Protein AF-A0A452QKY8-F1 (afdb_monomer_lite)

pLDDT: mean 95.2, std 4.71, range [61.22, 98.44]

InterPro domains:
  IPR026626 NADH dehydrogenase [ubiquinone] 1 alpha subcomplex subunit 3 [PF14987] (7-83)
  IPR026626 NADH dehydrogenase [ubiquinone] 1 alpha subcomplex subunit 3 [PTHR15221] (2-83)

Structure (mmCIF, N/CA/C/O backbone):
data_AF-A0A452QKY8-F1
#
_entry.id   AF-A0A452QKY8-F1
#
loop_
_atom_site.group_PDB
_atom_site.id
_atom_site.type_symbol
_atom_site.label_atom_id
_atom_site.label_alt_id
_atom_site.label_comp_id
_atom_site.label_asym_id
_atom_site.label_entity_id
_atom_site.label_seq_id
_atom_site.pdbx_PDB_ins_code
_atom_site.Cartn_x
_atom_site.Cartn_y
_atom_site.Cartn_z
_atom_site.occupancy
_atom_site.B_iso_or_equiv
_atom_site.auth_seq_id
_atom_site.auth_comp_id
_atom_site.auth_asym_id
_atom_site.auth_atom_id
_atom_site.pdbx_PDB_model_num
ATOM 1 N N . MET A 1 1 ? 30.066 8.014 -16.397 1.00 61.22 1 MET A N 1
ATOM 2 C CA . MET A 1 1 ? 28.660 8.434 -16.609 1.00 61.22 1 MET A CA 1
ATOM 3 C C . MET A 1 1 ? 28.301 8.627 -18.085 1.00 61.22 1 MET A C 1
ATOM 5 O O . MET A 1 1 ? 27.235 8.171 -18.468 1.00 61.22 1 MET A O 1
ATOM 9 N N . ALA A 1 2 ? 29.172 9.200 -18.931 1.00 76.50 2 ALA A N 1
ATOM 10 C CA . ALA A 1 2 ? 28.881 9.399 -20.363 1.00 76.50 2 ALA A CA 1
ATOM 11 C C . ALA A 1 2 ? 28.541 8.101 -21.133 1.00 76.50 2 ALA A C 1
ATOM 13 O O . ALA A 1 2 ? 27.564 8.076 -21.868 1.00 76.50 2 ALA A O 1
ATOM 14 N N . GLY A 1 3 ? 29.272 7.000 -20.900 1.00 90.31 3 GLY A N 1
ATOM 15 C CA . GLY A 1 3 ? 29.045 5.737 -21.622 1.00 90.31 3 GLY A CA 1
ATOM 16 C C . GLY A 1 3 ? 27.677 5.082 -21.380 1.00 90.31 3 GLY A C 1
ATOM 17 O O . GLY A 1 3 ? 27.079 4.569 -22.320 1.00 90.31 3 GLY A O 1
ATOM 18 N N . LEU A 1 4 ? 27.142 5.146 -20.153 1.00 92.06 4 LEU A N 1
ATOM 19 C CA . LEU A 1 4 ? 25.820 4.586 -19.837 1.00 92.06 4 LEU A CA 1
ATOM 20 C C . LEU A 1 4 ? 24.701 5.384 -20.517 1.00 92.06 4 LEU A C 1
ATOM 22 O O . LEU A 1 4 ? 23.781 4.800 -21.081 1.00 92.06 4 LEU A O 1
ATOM 26 N N . ALA A 1 5 ? 24.799 6.715 -20.497 1.00 93.25 5 ALA A N 1
ATOM 27 C CA . ALA A 1 5 ? 23.833 7.581 -21.164 1.00 93.25 5 ALA A CA 1
ATOM 28 C C . ALA A 1 5 ? 23.844 7.375 -22.690 1.00 93.25 5 ALA A C 1
ATOM 30 O O . ALA A 1 5 ? 22.779 7.300 -23.301 1.00 93.25 5 ALA A O 1
ATOM 31 N N . THR A 1 6 ? 25.027 7.221 -23.297 1.00 95.94 6 THR A N 1
ATOM 32 C CA . THR A 1 6 ? 25.154 6.891 -24.725 1.00 95.94 6 THR A CA 1
ATOM 33 C C . THR A 1 6 ? 24.525 5.535 -25.047 1.00 95.94 6 THR A C 1
ATOM 35 O O . THR A 1 6 ? 23.728 5.452 -25.975 1.00 95.94 6 THR A O 1
ATOM 38 N N . PHE A 1 7 ? 24.798 4.498 -24.247 1.00 95.56 7 PHE A N 1
ATOM 39 C CA . PHE A 1 7 ? 24.181 3.180 -24.424 1.00 95.56 7 PHE A CA 1
ATOM 40 C C . PHE A 1 7 ? 22.651 3.232 -24.327 1.00 95.56 7 PHE A C 1
ATOM 42 O O . PHE A 1 7 ? 21.971 2.687 -25.189 1.00 95.56 7 PHE A O 1
ATOM 49 N N . LEU A 1 8 ? 22.098 3.914 -23.316 1.00 95.62 8 LEU A N 1
ATOM 50 C CA . LEU A 1 8 ? 20.646 4.038 -23.148 1.00 95.62 8 LEU A CA 1
ATOM 51 C C . LEU A 1 8 ? 19.992 4.778 -24.321 1.00 95.62 8 LEU A C 1
ATOM 53 O O . LEU A 1 8 ? 18.920 4.377 -24.769 1.00 95.62 8 LEU A O 1
ATOM 57 N N . LYS A 1 9 ? 20.642 5.822 -24.851 1.00 95.69 9 LYS A N 1
ATOM 58 C CA . LYS A 1 9 ? 20.165 6.543 -26.040 1.00 95.69 9 LYS A CA 1
ATOM 59 C C . LYS A 1 9 ? 20.146 5.641 -27.278 1.00 95.69 9 LYS A C 1
ATOM 61 O O . LYS A 1 9 ? 19.162 5.646 -28.015 1.00 95.69 9 LYS A O 1
ATOM 66 N N . ASP A 1 10 ? 21.195 4.850 -27.482 1.00 97.44 10 ASP A N 1
ATOM 67 C CA . ASP A 1 10 ? 21.284 3.912 -28.603 1.00 97.44 10 ASP A CA 1
ATOM 68 C C . ASP A 1 10 ? 20.281 2.756 -28.474 1.00 97.44 10 ASP A C 1
ATOM 70 O O . ASP A 1 10 ? 19.629 2.396 -29.454 1.00 97.44 10 ASP A O 1
ATOM 74 N N . ALA A 1 11 ? 20.125 2.196 -27.271 1.00 97.12 11 ALA A N 1
ATOM 75 C CA . ALA A 1 11 ? 19.152 1.146 -26.978 1.00 97.12 11 ALA A CA 1
ATOM 76 C C . ALA A 1 11 ? 17.716 1.645 -27.189 1.00 97.12 11 ALA A C 1
ATOM 78 O O . 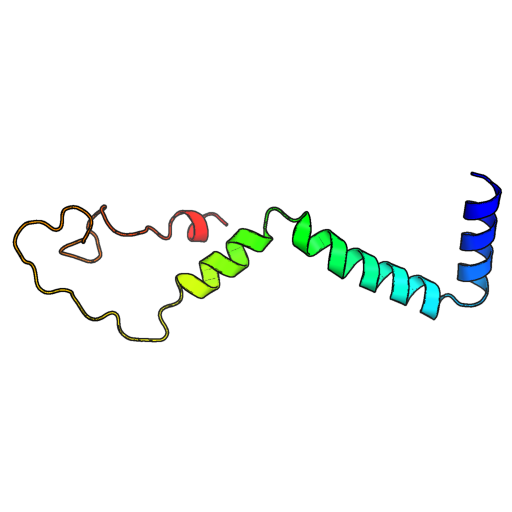ALA A 1 11 ? 16.906 0.943 -27.785 1.00 97.12 11 ALA A O 1
ATOM 79 N N . TRP A 1 12 ? 17.416 2.885 -26.787 1.00 97.44 12 TRP A N 1
ATOM 80 C CA . TRP A 1 12 ? 16.120 3.510 -27.058 1.00 97.44 12 TRP A CA 1
ATOM 81 C C . TRP A 1 12 ? 15.869 3.697 -28.558 1.00 97.44 12 TRP A C 1
ATOM 83 O O . TRP A 1 12 ? 14.757 3.483 -29.027 1.00 97.44 12 TRP A O 1
ATOM 93 N N . ALA A 1 13 ? 16.890 4.082 -29.328 1.00 97.88 13 ALA A N 1
ATOM 94 C CA . ALA A 1 13 ? 16.754 4.276 -30.770 1.00 97.88 13 ALA A CA 1
ATOM 95 C C . ALA A 1 13 ? 16.552 2.959 -31.542 1.00 97.88 13 ALA A C 1
ATOM 97 O O . ALA A 1 13 ? 15.862 2.953 -32.559 1.00 97.88 13 ALA A O 1
ATOM 98 N N . LYS A 1 14 ? 17.158 1.857 -31.080 1.00 98.00 14 LYS A N 1
ATOM 99 C CA . LYS A 1 14 ? 17.122 0.550 -31.762 1.00 98.00 14 LYS A CA 1
ATOM 100 C C . LYS A 1 14 ? 15.980 -0.345 -31.289 1.00 98.00 14 LYS A C 1
ATOM 102 O O . LYS A 1 14 ? 15.307 -0.959 -32.108 1.00 98.00 14 LYS A O 1
ATOM 107 N N . GLU A 1 15 ? 15.761 -0.417 -29.981 1.00 97.69 15 GLU A N 1
ATOM 108 C CA . GLU A 1 15 ? 14.815 -1.340 -29.346 1.00 97.69 15 GLU A CA 1
ATOM 109 C C . GLU A 1 15 ? 13.916 -0.608 -28.328 1.00 97.69 15 GLU A C 1
ATOM 111 O O . GLU A 1 15 ? 13.873 -0.966 -27.145 1.00 97.69 15 GLU A O 1
ATOM 116 N N . PRO A 1 16 ? 13.153 0.417 -28.758 1.00 96.50 16 PRO A N 1
ATOM 117 C CA . PRO A 1 16 ? 12.371 1.265 -27.852 1.00 96.50 16 PRO A CA 1
ATOM 118 C C . PRO A 1 16 ? 11.348 0.477 -27.026 1.00 96.50 16 PRO A C 1
ATOM 120 O O . PRO A 1 16 ? 11.102 0.802 -25.866 1.00 96.50 16 PRO A O 1
ATOM 123 N N . VAL A 1 17 ? 10.775 -0.586 -27.599 1.00 98.44 17 VAL A N 1
ATOM 124 C CA . VAL A 1 17 ? 9.787 -1.439 -26.921 1.00 98.44 17 VAL A CA 1
ATOM 125 C C . VAL A 1 17 ? 10.405 -2.145 -25.715 1.00 98.44 17 VAL A C 1
ATOM 127 O O . VAL A 1 17 ? 9.801 -2.164 -24.642 1.00 98.44 17 VAL A O 1
ATOM 130 N N . LEU A 1 18 ? 11.622 -2.680 -25.859 1.00 98.00 18 LEU A N 1
ATOM 131 C CA . LEU A 1 18 ? 12.300 -3.355 -24.756 1.00 98.00 18 LEU A CA 1
ATOM 132 C C . LEU A 1 18 ? 12.668 -2.351 -23.667 1.00 98.00 18 LEU A C 1
ATOM 134 O O . LEU A 1 18 ? 12.335 -2.582 -22.505 1.00 98.00 18 LEU A O 1
ATOM 138 N N . VAL A 1 19 ? 13.249 -1.202 -24.025 1.00 98.06 19 VAL A N 1
ATOM 139 C CA . VAL A 1 19 ? 13.607 -0.179 -23.029 1.00 98.06 19 VAL A CA 1
ATOM 140 C C . VAL A 1 19 ? 12.373 0.313 -22.264 1.00 98.06 19 VAL A C 1
ATOM 142 O O . VAL A 1 19 ? 12.413 0.405 -21.035 1.00 98.06 19 VAL A O 1
ATOM 145 N N . ALA A 1 20 ? 11.254 0.553 -22.953 1.00 98.25 20 ALA A N 1
ATOM 146 C CA . ALA A 1 20 ? 9.995 0.922 -22.312 1.00 98.25 20 ALA A CA 1
ATOM 147 C C . ALA A 1 20 ? 9.478 -0.185 -21.378 1.00 98.25 20 ALA A C 1
ATOM 149 O O . ALA A 1 20 ? 9.120 0.106 -20.237 1.00 98.25 20 ALA A O 1
ATOM 150 N N . SER A 1 21 ? 9.493 -1.450 -21.814 1.00 98.44 21 SER A N 1
ATOM 151 C CA . SER A 1 21 ? 9.021 -2.582 -21.003 1.00 98.44 21 SER A CA 1
ATOM 152 C C . SER A 1 21 ? 9.804 -2.747 -19.698 1.00 98.44 21 SER A C 1
ATOM 154 O O . SER A 1 21 ? 9.197 -2.861 -18.634 1.00 98.44 21 SER A O 1
ATOM 156 N N . PHE A 1 22 ? 11.138 -2.668 -19.750 1.00 97.81 22 PHE A N 1
ATOM 157 C CA . PHE A 1 22 ? 11.982 -2.763 -18.559 1.00 97.81 22 PHE A CA 1
ATOM 158 C C . PHE A 1 22 ? 11.822 -1.548 -17.649 1.00 97.81 22 PHE A C 1
ATOM 160 O O . PHE A 1 22 ? 11.805 -1.700 -16.430 1.00 97.81 22 PHE A O 1
ATOM 167 N N . THR A 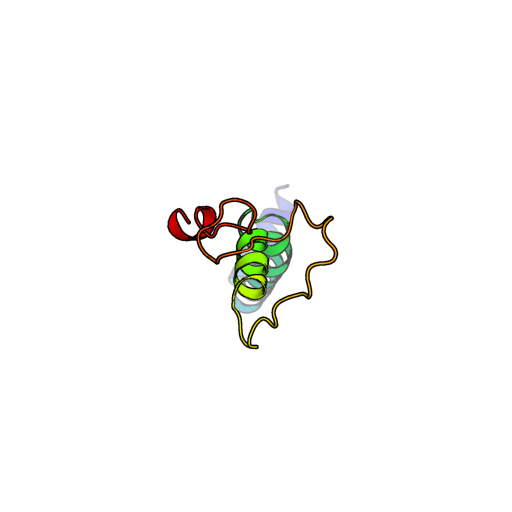1 23 ? 11.651 -0.355 -18.222 1.00 97.50 23 THR A N 1
ATOM 168 C CA . THR A 1 23 ? 11.402 0.862 -17.440 1.00 97.50 23 THR A CA 1
ATOM 169 C C . THR A 1 23 ? 10.070 0.769 -16.695 1.00 97.50 23 THR A C 1
ATOM 171 O O . THR A 1 23 ? 10.029 0.975 -15.485 1.00 97.50 23 THR A O 1
ATOM 174 N N . ILE A 1 24 ? 8.986 0.406 -17.388 1.00 98.12 24 ILE A N 1
ATOM 175 C CA . ILE A 1 24 ? 7.650 0.274 -16.791 1.00 98.12 24 ILE A CA 1
ATOM 176 C C . ILE A 1 24 ? 7.633 -0.850 -15.751 1.00 98.12 24 ILE A C 1
ATOM 178 O O . ILE A 1 24 ? 7.162 -0.640 -14.636 1.00 98.12 24 ILE A O 1
ATOM 182 N N . GLY A 1 25 ? 8.184 -2.022 -16.081 1.00 98.06 25 GLY A N 1
ATOM 183 C CA . GLY A 1 25 ? 8.259 -3.156 -15.159 1.00 98.06 25 GLY A CA 1
ATOM 184 C C . GLY A 1 25 ? 9.097 -2.847 -13.917 1.00 98.06 25 GLY A C 1
ATOM 185 O O . GLY A 1 25 ? 8.670 -3.126 -12.798 1.00 98.06 25 GLY A O 1
ATOM 186 N N . GLY A 1 26 ? 10.252 -2.200 -14.093 1.00 97.75 26 GLY A N 1
ATOM 187 C CA . GLY A 1 26 ? 11.104 -1.768 -12.986 1.00 97.75 26 GLY A CA 1
ATOM 188 C C . GLY A 1 26 ? 10.404 -0.761 -12.074 1.00 97.75 26 GLY A C 1
ATOM 189 O O . GLY A 1 26 ? 10.410 -0.924 -10.854 1.00 97.75 26 GLY A O 1
ATOM 190 N N . LEU A 1 27 ? 9.735 0.242 -12.654 1.00 97.81 27 LEU A N 1
ATOM 191 C CA . LEU A 1 27 ? 8.949 1.208 -11.886 1.00 97.81 27 LEU A CA 1
ATOM 192 C C . LEU A 1 27 ? 7.792 0.542 -11.141 1.00 97.81 27 LEU A C 1
ATOM 194 O O . LEU A 1 27 ? 7.578 0.871 -9.980 1.00 97.81 27 LEU A O 1
ATOM 198 N N . ALA A 1 28 ? 7.082 -0.410 -11.750 1.00 96.38 28 ALA A N 1
ATOM 199 C CA . ALA A 1 28 ? 5.985 -1.117 -11.092 1.00 96.38 28 ALA A CA 1
ATOM 200 C C . ALA A 1 28 ? 6.444 -1.848 -9.817 1.00 96.38 28 ALA A C 1
ATOM 202 O O . ALA A 1 28 ? 5.778 -1.761 -8.789 1.00 96.38 28 ALA A O 1
ATOM 203 N N . VAL A 1 29 ? 7.610 -2.503 -9.850 1.00 95.88 29 VAL A N 1
ATOM 204 C CA . VAL A 1 29 ? 8.173 -3.199 -8.678 1.00 95.88 29 VAL A CA 1
ATOM 205 C C . VAL A 1 29 ? 8.617 -2.210 -7.593 1.00 95.88 29 VAL A C 1
ATOM 207 O O . VAL A 1 29 ? 8.344 -2.407 -6.407 1.00 95.88 29 VAL A O 1
ATOM 210 N N . ILE A 1 30 ? 9.294 -1.129 -7.986 1.00 97.31 30 ILE A N 1
ATOM 211 C CA . ILE A 1 30 ? 9.874 -0.165 -7.042 1.00 97.31 30 ILE A CA 1
ATOM 212 C C . ILE A 1 30 ? 8.786 0.713 -6.401 1.00 97.31 30 ILE A C 1
ATOM 214 O O . ILE A 1 30 ? 8.778 0.903 -5.182 1.00 97.31 30 ILE A O 1
ATOM 218 N N . LEU A 1 31 ? 7.845 1.231 -7.197 1.00 96.56 31 LEU A N 1
ATOM 219 C CA . LEU A 1 31 ? 6.839 2.192 -6.737 1.00 96.56 31 LEU A CA 1
ATOM 220 C C . LEU A 1 31 ? 5.899 1.603 -5.686 1.00 96.56 31 LEU A C 1
ATOM 222 O O . LEU A 1 31 ? 5.551 2.309 -4.744 1.00 96.56 31 LEU A O 1
ATOM 226 N N . SER A 1 32 ? 5.525 0.324 -5.787 1.00 90.94 32 SER A N 1
ATOM 227 C CA . SER A 1 32 ? 4.659 -0.313 -4.785 1.00 90.94 32 SER A CA 1
ATOM 228 C C . SER A 1 32 ? 5.266 -0.301 -3.379 1.00 90.94 32 SER A C 1
ATOM 230 O O . SER A 1 32 ? 4.532 -0.131 -2.406 1.00 90.94 32 SER A O 1
ATOM 232 N N . THR A 1 33 ? 6.593 -0.433 -3.273 1.00 93.88 33 THR A N 1
ATOM 233 C CA . THR A 1 33 ? 7.314 -0.465 -1.987 1.00 93.88 33 THR A CA 1
ATOM 234 C C . THR A 1 33 ? 7.562 0.940 -1.436 1.00 93.88 33 THR A C 1
ATOM 236 O O . THR A 1 33 ? 7.540 1.143 -0.226 1.00 93.88 33 THR A O 1
ATOM 239 N N . LEU A 1 34 ? 7.789 1.919 -2.316 1.00 96.31 34 LEU A N 1
ATOM 240 C CA . LEU A 1 34 ? 8.058 3.305 -1.921 1.00 96.31 34 LEU A CA 1
ATOM 241 C C . LEU A 1 34 ? 6.788 4.138 -1.700 1.00 96.31 34 LEU A C 1
ATOM 243 O O . LEU A 1 34 ? 6.846 5.173 -1.039 1.00 96.31 34 LEU A O 1
ATOM 247 N N . SER A 1 35 ? 5.652 3.728 -2.267 1.00 95.94 35 SER A N 1
ATOM 248 C CA . SER A 1 35 ? 4.418 4.505 -2.201 1.00 95.94 35 SER A CA 1
ATOM 249 C C . SER A 1 35 ? 3.831 4.512 -0.784 1.00 95.94 35 SER A C 1
ATOM 251 O O . SER A 1 35 ? 3.506 3.447 -0.249 1.00 95.94 35 SER A O 1
ATOM 253 N N . PRO A 1 36 ? 3.580 5.694 -0.187 1.00 94.38 36 PRO A N 1
ATOM 254 C CA . PRO A 1 36 ? 2.890 5.785 1.099 1.00 94.38 36 PRO A CA 1
ATOM 255 C C . PRO A 1 36 ? 1.420 5.347 0.997 1.00 94.38 36 PRO A C 1
ATOM 257 O O . PRO A 1 36 ? 0.791 5.044 2.012 1.00 94.38 36 PRO A O 1
ATOM 260 N N . PHE A 1 37 ? 0.867 5.281 -0.221 1.00 95.75 37 PHE A N 1
ATOM 261 C CA . PHE A 1 37 ? -0.539 4.965 -0.450 1.00 95.75 37 PHE A CA 1
ATOM 262 C C . PHE A 1 37 ? -0.849 3.468 -0.486 1.00 95.75 37 PHE A C 1
ATOM 264 O O . PHE A 1 37 ? -2.003 3.087 -0.285 1.00 95.75 37 PHE A O 1
ATOM 271 N N . THR A 1 38 ? 0.157 2.604 -0.661 1.00 95.25 38 THR A N 1
ATOM 272 C CA . THR A 1 38 ? -0.036 1.143 -0.698 1.00 95.25 38 THR A CA 1
ATOM 273 C C . THR A 1 38 ? -0.728 0.628 0.572 1.00 95.25 38 THR A C 1
ATOM 275 O O . THR A 1 38 ? -1.568 -0.267 0.505 1.00 95.25 38 THR A O 1
ATOM 278 N N . LYS A 1 39 ? -0.463 1.252 1.730 1.00 95.06 39 LYS A N 1
ATOM 279 C CA . LYS A 1 39 ? -1.121 0.926 3.006 1.00 95.06 39 LYS A CA 1
ATOM 280 C C . LYS A 1 39 ? -2.644 1.087 2.944 1.00 95.06 39 LYS A C 1
ATOM 282 O O . LYS A 1 39 ? -3.364 0.248 3.482 1.00 95.06 39 LYS A O 1
ATOM 287 N N . TYR A 1 40 ? -3.140 2.148 2.309 1.00 96.44 40 TYR A N 1
ATOM 288 C CA . TYR A 1 40 ? -4.576 2.431 2.264 1.00 96.44 40 TYR A CA 1
ATOM 289 C C . TYR A 1 40 ? -5.331 1.419 1.407 1.00 96.44 40 TYR A C 1
ATOM 291 O O . TYR A 1 40 ? -6.427 1.026 1.788 1.00 96.44 40 TYR A O 1
ATOM 299 N N . ALA A 1 41 ? -4.727 0.920 0.325 1.00 95.94 41 ALA A N 1
ATOM 300 C CA . ALA A 1 41 ? -5.318 -0.161 -0.464 1.00 95.94 41 ALA A CA 1
ATOM 301 C C . ALA A 1 41 ? -5.568 -1.418 0.393 1.00 95.94 41 ALA A C 1
ATOM 303 O O . ALA A 1 41 ? -6.653 -1.997 0.348 1.00 95.94 41 ALA A O 1
ATOM 304 N N . THR A 1 42 ? -4.604 -1.805 1.236 1.00 95.69 42 THR A N 1
ATOM 305 C CA . THR A 1 42 ? -4.772 -2.925 2.178 1.00 95.69 42 THR A CA 1
ATOM 306 C C . THR A 1 42 ? -5.857 -2.641 3.215 1.00 95.69 42 THR A C 1
ATOM 308 O O . THR A 1 42 ? -6.707 -3.497 3.451 1.00 95.69 42 THR A O 1
ATOM 311 N N . LEU A 1 43 ? -5.863 -1.443 3.808 1.00 96.88 43 LEU A N 1
ATOM 312 C CA . LEU A 1 43 ? -6.867 -1.069 4.807 1.00 96.88 43 LEU A CA 1
ATOM 313 C C . LEU A 1 43 ? -8.289 -1.079 4.231 1.00 96.88 43 LEU A C 1
ATOM 315 O O . LEU A 1 43 ? -9.185 -1.609 4.878 1.00 96.88 43 LEU A O 1
ATOM 319 N N . ILE A 1 44 ? -8.498 -0.559 3.016 1.00 97.88 44 ILE A N 1
ATOM 320 C CA . ILE A 1 44 ? -9.806 -0.561 2.333 1.00 97.88 44 ILE A CA 1
ATOM 321 C C . ILE A 1 44 ? -10.334 -1.993 2.178 1.00 97.88 44 ILE A C 1
ATOM 323 O O . ILE A 1 44 ? -11.494 -2.268 2.488 1.00 97.88 44 ILE A O 1
ATOM 327 N N . ASN A 1 45 ? -9.474 -2.924 1.758 1.00 97.06 45 ASN A N 1
ATOM 328 C CA . ASN A 1 45 ? -9.856 -4.329 1.618 1.00 97.06 45 ASN A CA 1
ATOM 329 C C . ASN A 1 45 ? -10.223 -4.974 2.963 1.00 97.06 45 ASN A C 1
AT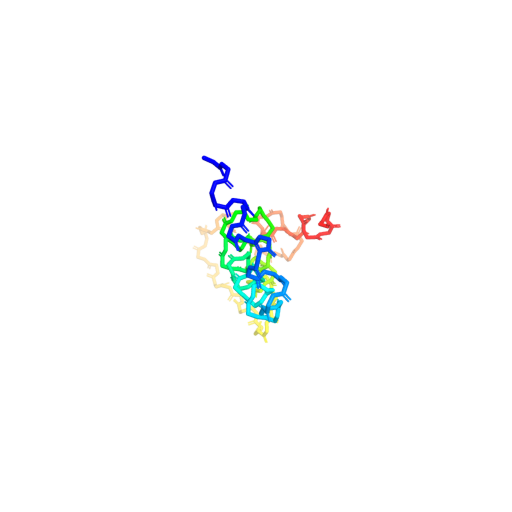OM 331 O O . ASN A 1 45 ? -11.138 -5.789 3.011 1.00 97.06 45 ASN A O 1
ATOM 335 N N . GLN A 1 46 ? -9.543 -4.604 4.051 1.00 96.19 46 GLN A N 1
ATOM 336 C CA . GLN A 1 46 ? -9.821 -5.133 5.390 1.00 96.19 46 GLN A CA 1
ATOM 337 C C . GLN A 1 46 ? -11.127 -4.601 5.989 1.00 96.19 46 GLN A C 1
ATOM 339 O O . GLN A 1 46 ? -11.831 -5.349 6.660 1.00 96.19 46 GLN A O 1
ATOM 344 N N . VAL A 1 47 ? -11.456 -3.325 5.763 1.00 96.12 47 VAL A N 1
ATOM 345 C CA . VAL A 1 47 ? -12.666 -2.706 6.334 1.00 96.12 47 VAL A CA 1
ATOM 346 C C . VAL A 1 47 ? -13.931 -2.979 5.521 1.00 96.12 47 VAL A C 1
ATOM 348 O O . VAL A 1 47 ? -15.013 -2.629 5.976 1.00 96.12 47 VAL A O 1
ATOM 351 N N . 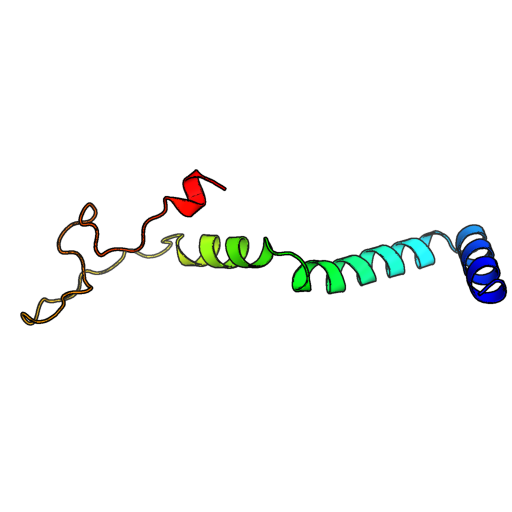THR A 1 48 ? -13.821 -3.589 4.336 1.00 97.19 48 THR A N 1
ATOM 352 C CA . THR A 1 48 ? -14.977 -3.933 3.495 1.00 97.19 48 THR A CA 1
ATOM 353 C C . THR A 1 48 ? -15.645 -5.213 4.018 1.00 97.19 48 THR A C 1
ATOM 355 O O . THR A 1 48 ? -15.067 -6.297 3.893 1.00 97.19 48 THR A O 1
ATOM 358 N N . PRO A 1 49 ? -16.862 -5.142 4.595 1.00 95.75 49 PRO A N 1
ATOM 359 C CA . PRO A 1 49 ? -17.482 -6.298 5.228 1.00 95.75 49 PRO A CA 1
ATOM 360 C C . PRO A 1 49 ? -18.213 -7.156 4.187 1.00 95.75 49 PRO A C 1
ATOM 362 O O . PRO A 1 49 ? -19.369 -6.907 3.857 1.00 95.75 49 PRO A O 1
ATOM 365 N N . TYR A 1 50 ? -17.548 -8.190 3.668 1.00 97.38 50 TYR A N 1
ATOM 366 C CA . TYR A 1 50 ? -18.199 -9.179 2.791 1.00 97.38 50 TYR A CA 1
ATOM 367 C C . TYR A 1 50 ? -19.068 -10.180 3.559 1.00 97.38 50 TYR A C 1
ATOM 369 O O . TYR A 1 50 ? -20.035 -10.710 3.018 1.00 97.38 50 TYR A O 1
ATOM 377 N N . ASN A 1 51 ? -18.724 -10.430 4.822 1.00 97.81 51 ASN A N 1
ATOM 378 C CA . ASN A 1 51 ? -19.471 -11.295 5.723 1.00 97.81 51 ASN A CA 1
ATOM 379 C C . ASN A 1 51 ? -20.172 -10.451 6.787 1.00 97.81 51 ASN A C 1
ATOM 381 O O . ASN A 1 51 ? -19.692 -9.379 7.160 1.00 97.81 51 ASN A O 1
ATOM 385 N N . TYR A 1 52 ? -21.281 -10.966 7.312 1.00 97.19 52 TYR A N 1
ATOM 386 C CA . TYR A 1 52 ? -21.972 -10.333 8.428 1.00 97.19 52 TYR A CA 1
ATOM 387 C C . TYR A 1 52 ? -21.122 -10.416 9.714 1.00 97.19 52 TYR A C 1
ATOM 389 O O . TYR A 1 52 ? -20.733 -11.526 10.095 1.00 97.19 52 TYR A O 1
ATOM 397 N N . PRO A 1 53 ? -20.824 -9.290 10.395 1.00 95.06 53 PRO A N 1
ATOM 398 C CA . PRO A 1 53 ? -20.068 -9.310 11.642 1.00 95.06 53 PRO A CA 1
ATOM 399 C C . PRO A 1 53 ? -20.948 -9.840 12.780 1.00 95.06 53 PRO A C 1
ATOM 401 O O . PRO A 1 53 ? -21.916 -9.200 13.186 1.00 95.06 53 PRO A O 1
ATOM 404 N N . VAL A 1 54 ? -20.618 -11.026 13.290 1.00 97.62 54 VAL A N 1
ATOM 405 C CA . VAL A 1 54 ? -21.361 -11.666 14.383 1.00 97.62 54 VAL A CA 1
ATOM 406 C C . VAL A 1 54 ? -20.993 -11.000 15.717 1.00 97.62 54 VAL A C 1
ATOM 408 O O . VAL A 1 54 ? -19.804 -10.954 16.042 1.00 97.62 54 VAL A O 1
ATOM 411 N N . PRO A 1 55 ? -21.969 -10.501 16.501 1.00 95.81 55 PRO A N 1
ATOM 412 C CA . PRO A 1 55 ? -21.703 -9.910 17.810 1.00 95.81 55 PRO A CA 1
ATOM 413 C C . PRO A 1 55 ? -21.063 -10.898 18.788 1.00 95.81 55 PRO A C 1
ATOM 415 O O . PRO A 1 55 ? -21.384 -12.089 18.796 1.00 95.81 55 PRO A O 1
ATOM 418 N N . LEU A 1 56 ? -20.188 -10.382 19.649 1.00 95.62 56 LEU A N 1
ATOM 419 C CA . LEU A 1 56 ? -19.582 -11.148 20.733 1.00 95.62 56 LEU A CA 1
ATOM 420 C C . LEU A 1 56 ? -20.542 -11.241 21.923 1.00 95.62 56 LEU A C 1
ATOM 422 O O . LEU A 1 56 ? -21.361 -10.353 22.159 1.00 95.62 56 LEU A O 1
ATOM 426 N N . ARG A 1 57 ? -20.437 -12.332 22.685 1.00 96.25 57 ARG A N 1
ATOM 427 C CA . ARG A 1 57 ? -21.135 -12.462 23.964 1.00 96.25 57 ARG A CA 1
ATOM 428 C C . ARG A 1 57 ? -20.328 -11.736 25.032 1.00 96.25 57 ARG A C 1
ATOM 430 O O . ARG A 1 57 ? -19.191 -12.119 25.277 1.00 96.25 57 ARG A O 1
ATOM 437 N N . ASP A 1 58 ? -20.942 -10.747 25.665 1.00 95.88 58 ASP A N 1
ATOM 438 C CA . ASP A 1 58 ? -20.331 -9.983 26.750 1.00 95.88 58 ASP A CA 1
ATOM 439 C C . ASP A 1 58 ? -20.088 -10.866 27.990 1.00 95.88 58 ASP A C 1
ATOM 441 O O . ASP A 1 58 ? -20.984 -11.592 28.439 1.00 95.88 58 ASP A O 1
ATOM 445 N N . ASP A 1 59 ? -18.865 -10.822 28.516 1.00 96.44 59 ASP A N 1
ATOM 446 C CA . ASP A 1 59 ? -18.435 -11.484 29.752 1.00 96.44 59 ASP A CA 1
ATOM 447 C C . ASP A 1 59 ? -18.259 -10.501 30.926 1.00 96.44 59 ASP A C 1
ATOM 449 O O . ASP A 1 59 ? -17.922 -10.913 32.038 1.00 96.44 59 ASP A O 1
ATOM 453 N N . GLY A 1 60 ? -18.532 -9.213 30.696 1.00 96.12 60 GLY A N 1
ATOM 454 C CA . GLY A 1 60 ? -18.409 -8.128 31.660 1.00 96.12 60 GLY A CA 1
ATOM 455 C C . GLY A 1 60 ? -17.048 -7.426 31.662 1.00 96.12 60 GLY A C 1
ATOM 456 O O . GLY A 1 60 ? -16.863 -6.513 32.467 1.00 96.12 60 GLY A O 1
ATOM 457 N N . ASN A 1 61 ? -16.094 -7.816 30.804 1.00 95.75 61 ASN A N 1
ATOM 458 C CA . ASN A 1 61 ? -14.749 -7.232 30.768 1.00 95.75 61 ASN A CA 1
ATOM 459 C C . ASN A 1 61 ? -14.197 -7.043 29.337 1.00 95.75 61 ASN A C 1
ATOM 461 O O . ASN A 1 61 ? -13.057 -7.411 29.049 1.00 95.75 61 ASN A O 1
ATOM 465 N N . MET A 1 62 ? -14.985 -6.424 28.448 1.00 95.75 62 MET A N 1
ATOM 466 C CA . MET A 1 62 ? -14.593 -6.114 27.060 1.00 95.75 62 MET A CA 1
ATOM 467 C C . MET A 1 62 ? -14.577 -4.595 26.774 1.00 95.75 62 MET A C 1
ATOM 469 O O . MET A 1 62 ? -15.445 -4.092 26.061 1.00 95.75 62 MET A O 1
ATOM 473 N N . PRO A 1 63 ? -13.624 -3.816 27.328 1.00 93.88 63 PRO A N 1
ATOM 474 C CA . PRO A 1 63 ? -13.617 -2.352 27.201 1.00 93.88 63 PRO A CA 1
ATOM 475 C C . PRO A 1 63 ? -13.337 -1.836 25.778 1.00 93.88 63 PRO A C 1
ATOM 477 O O . PRO A 1 63 ? -13.591 -0.666 25.491 1.00 93.88 63 PRO A O 1
ATOM 480 N N . ASP A 1 64 ? -12.787 -2.676 24.903 1.00 94.06 64 ASP A N 1
ATOM 481 C CA . ASP A 1 64 ? -12.462 -2.382 23.507 1.00 94.06 64 ASP A CA 1
ATOM 482 C C . ASP A 1 64 ? -13.586 -2.750 22.523 1.00 94.06 64 ASP A C 1
ATOM 484 O O . ASP A 1 64 ? -13.562 -2.311 21.372 1.00 94.06 64 ASP A O 1
ATOM 488 N N . VAL A 1 65 ? -14.591 -3.515 22.961 1.00 94.56 65 VAL A N 1
ATOM 489 C CA . VAL A 1 65 ? -15.711 -3.942 22.115 1.00 94.56 65 VAL A CA 1
ATOM 490 C C . VAL A 1 65 ? -16.867 -2.941 22.248 1.00 94.56 65 VAL A C 1
ATOM 492 O O . VAL A 1 65 ? -17.394 -2.753 23.345 1.00 94.56 65 VAL A O 1
ATOM 495 N N . PRO A 1 66 ? -17.306 -2.288 21.155 1.00 95.75 66 PRO A N 1
ATOM 496 C CA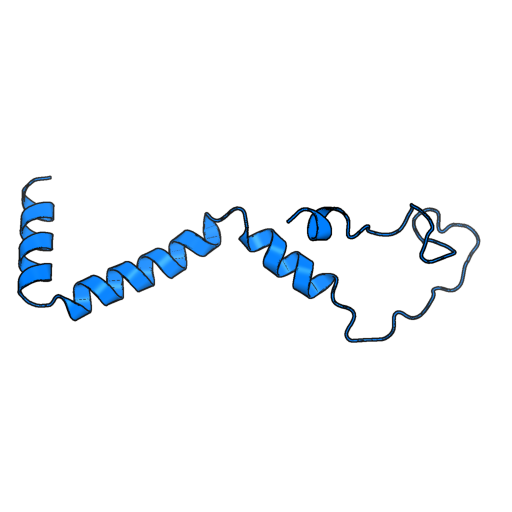 . PRO A 1 66 ? -18.449 -1.383 21.210 1.00 95.75 66 PRO A CA 1
ATOM 497 C C . PRO A 1 66 ? -19.755 -2.160 21.434 1.00 95.75 66 PRO A C 1
ATOM 499 O O . PRO A 1 66 ? -19.965 -3.222 20.846 1.00 95.75 66 PRO A O 1
ATOM 502 N N . SER A 1 67 ? -20.663 -1.608 22.244 1.00 94.38 67 SER A N 1
ATOM 503 C CA . SER A 1 67 ? -22.001 -2.184 22.464 1.00 94.38 67 SER A CA 1
ATOM 504 C C . SER A 1 67 ? -22.980 -1.800 21.350 1.00 94.38 67 SER A C 1
ATOM 506 O O . SER A 1 67 ? -23.963 -2.499 21.100 1.00 94.38 67 SER A O 1
ATOM 508 N N . HIS A 1 68 ? -22.710 -0.693 20.659 1.00 94.12 68 HIS A N 1
ATOM 509 C CA . HIS A 1 68 ? -23.504 -0.162 19.566 1.00 94.12 68 HIS A CA 1
ATOM 510 C C . HIS A 1 68 ? -22.598 0.370 18.434 1.00 94.12 68 HIS A C 1
ATOM 512 O O . HIS A 1 68 ? -21.518 0.896 18.704 1.00 94.12 68 HIS A O 1
ATOM 518 N N . PRO A 1 69 ? -23.016 0.311 17.151 1.00 93.06 69 PRO A N 1
ATOM 519 C CA . PRO A 1 69 ? -22.180 0.736 16.018 1.00 93.06 69 PRO A CA 1
ATOM 520 C C . PRO A 1 69 ? -21.704 2.195 16.036 1.00 93.06 69 PRO A C 1
ATOM 522 O O . PRO A 1 69 ? -20.782 2.543 15.305 1.00 93.06 69 PRO A O 1
ATOM 525 N N . GLN A 1 70 ? -22.364 3.060 16.806 1.00 94.50 70 GLN A N 1
ATOM 526 C CA . GLN A 1 70 ? -22.005 4.478 16.929 1.00 94.50 70 GLN A CA 1
ATOM 527 C C . GLN A 1 70 ? -21.086 4.767 18.120 1.00 94.50 70 GLN A C 1
ATOM 529 O O . GLN A 1 70 ? -20.668 5.913 18.287 1.00 94.50 70 GLN A O 1
ATOM 534 N N . ASP A 1 71 ? -20.779 3.763 18.942 1.00 95.25 71 ASP A N 1
ATOM 535 C CA . ASP A 1 71 ? -19.907 3.963 20.089 1.00 95.25 71 ASP A CA 1
ATOM 536 C C . ASP A 1 71 ? -18.454 4.194 19.626 1.00 95.25 71 ASP A C 1
ATOM 538 O O . ASP A 1 71 ? -18.005 3.616 18.628 1.00 95.25 71 ASP A O 1
ATOM 542 N N . PRO A 1 72 ? -17.682 5.040 20.329 1.00 93.50 72 PRO A N 1
ATOM 543 C CA . PRO A 1 72 ? -16.373 5.488 19.859 1.00 93.50 72 PRO A CA 1
ATOM 544 C C . PRO A 1 72 ? -15.262 4.427 19.937 1.00 93.50 72 PRO A C 1
ATOM 546 O O . PRO A 1 72 ? -14.172 4.679 19.430 1.00 93.50 72 PRO A O 1
ATOM 549 N N . GLN A 1 73 ? -15.491 3.277 20.581 1.00 91.75 73 GLN A N 1
ATOM 550 C CA . GLN A 1 73 ? -14.472 2.236 20.775 1.00 91.75 73 GLN A CA 1
ATOM 551 C C . GLN A 1 73 ? -14.121 1.498 19.472 1.00 91.75 73 GLN A C 1
ATOM 553 O O . GLN A 1 73 ? -13.015 0.979 19.338 1.00 91.75 73 GLN A O 1
ATOM 558 N N . GLY A 1 74 ? -15.041 1.458 18.501 1.00 89.62 74 GLY A N 1
ATOM 559 C CA . GLY A 1 74 ? -14.833 0.763 17.232 1.00 89.62 74 GLY A CA 1
ATOM 560 C C . GLY A 1 74 ? -13.864 1.481 16.276 1.00 89.62 74 GLY A C 1
ATOM 561 O O . GLY A 1 74 ? -13.682 2.700 16.348 1.00 89.62 74 GLY A O 1
ATOM 562 N N . PRO A 1 75 ? -13.257 0.756 15.317 1.00 93.06 75 PRO A N 1
ATOM 563 C CA . PRO A 1 75 ? -12.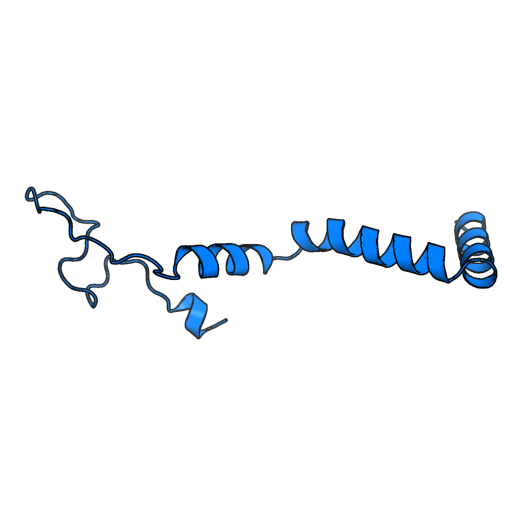408 1.371 14.302 1.00 93.06 75 PRO A CA 1
ATOM 564 C C . PRO A 1 75 ? -13.226 2.314 13.405 1.00 93.06 75 PRO A C 1
ATOM 566 O O . PRO A 1 75 ? -14.130 1.886 12.688 1.00 93.06 75 PRO A O 1
ATOM 569 N N . SER A 1 76 ? -12.893 3.610 13.413 1.00 94.50 76 SER A N 1
ATOM 570 C CA . SER A 1 76 ? -13.604 4.605 12.604 1.00 94.50 76 SER A CA 1
ATOM 571 C C . SER A 1 76 ? -13.090 4.669 11.162 1.00 94.50 76 SER A C 1
ATOM 573 O O . SER A 1 76 ? -11.898 4.523 10.878 1.00 94.50 76 SER A O 1
ATOM 575 N N . MET A 1 77 ? -14.000 4.959 10.231 1.00 95.75 77 MET A N 1
ATOM 576 C CA . MET A 1 77 ? -13.683 5.157 8.810 1.00 95.75 77 MET A CA 1
ATOM 577 C C . MET A 1 77 ? -13.411 6.629 8.452 1.00 95.75 77 MET A C 1
ATOM 579 O O . MET A 1 77 ? -13.476 7.010 7.286 1.00 95.75 77 MET A O 1
ATOM 583 N N . GLU A 1 78 ? -13.097 7.483 9.431 1.00 97.00 78 GLU A N 1
ATOM 584 C CA . GLU A 1 78 ? -12.846 8.913 9.186 1.00 97.00 78 GLU A CA 1
ATOM 585 C C . GLU A 1 78 ? -11.617 9.164 8.308 1.00 97.00 78 GLU A C 1
ATOM 587 O O . GLU A 1 78 ? -11.592 10.122 7.541 1.00 97.00 78 GLU A O 1
ATOM 592 N N . TRP A 1 79 ? -10.606 8.295 8.377 1.00 96.62 79 TRP A N 1
ATOM 593 C CA . TRP A 1 79 ? -9.448 8.373 7.484 1.00 96.62 79 TRP A CA 1
ATOM 594 C C . TRP A 1 79 ? -9.833 8.107 6.024 1.00 96.62 79 TRP A C 1
ATOM 596 O O . TRP A 1 79 ? -9.288 8.753 5.139 1.00 96.62 79 TRP A O 1
ATOM 606 N N . LEU A 1 80 ? -10.784 7.199 5.775 1.00 97.44 80 LEU A N 1
ATOM 607 C CA . LEU A 1 80 ? -11.233 6.843 4.428 1.00 97.44 80 LEU A CA 1
ATOM 608 C C . LEU A 1 80 ? -12.085 7.957 3.817 1.00 97.44 80 LEU A C 1
ATOM 610 O O . LEU A 1 80 ? -11.961 8.242 2.636 1.00 97.44 80 LEU A O 1
ATOM 614 N N . LYS A 1 81 ? -12.906 8.632 4.630 1.00 97.12 81 LYS A N 1
ATOM 615 C CA . LYS A 1 81 ? -13.679 9.807 4.192 1.00 97.12 81 LYS A CA 1
ATOM 616 C C . LYS A 1 81 ? -12.801 11.001 3.800 1.00 97.12 81 LYS A C 1
ATOM 618 O O . LYS A 1 81 ? -13.278 11.895 3.111 1.00 97.12 81 LYS A O 1
ATOM 623 N N . LYS A 1 82 ? -11.568 11.052 4.311 1.00 96.44 82 LYS A N 1
ATOM 624 C CA . LYS A 1 82 ? -10.602 12.143 4.104 1.00 96.44 82 LYS A CA 1
ATOM 625 C C . LYS A 1 82 ? -9.508 11.794 3.093 1.00 96.44 82 LYS A C 1
ATOM 627 O O . LYS A 1 82 ? -8.639 12.635 2.867 1.00 96.44 82 LYS A O 1
ATOM 632 N N . LEU A 1 83 ? -9.514 10.561 2.584 1.00 91.56 83 LEU A N 1
ATOM 633 C CA . LEU A 1 83 ? -8.605 10.100 1.538 1.00 91.56 83 LEU A CA 1
ATOM 634 C C . LEU A 1 83 ? -8.964 10.773 0.209 1.00 91.56 83 LEU A C 1
ATOM 636 O O . LEU A 1 83 ? -8.015 11.164 -0.502 1.00 91.56 83 LEU A O 1
#

Secondary structure (DSSP, 8-state):
-HHHHHHHHHHHHH-HHHHHHHHHHHHHHHHHHH-TTHHHHHHHHHHS-SS--PPPPP-S--TTS-SSTTSTTSPP-HHHHT-

Foldseek 3Di:
DVVVVVVLVVCCVPPVVVSVVCVVVVCVVVCCVVPPCVVVVVVVVVPDPPDDDDDDDDPPPCPLDDPDPPDPSDDDCVVVVVD

Organism: Ursus americanus (NCBI:txid9643)

Sequence (83 aa):
MAGLATFLKDAWAKEPVLVASFTIGGLAVILSTLSPFTKYATLINQVTPYNYPVPLRDDGNMPDVPSHPQDPQGPSMEWLKKL

Radius of gyration: 24.56 Å; chains: 1; bounding box: 52×25×63 Å